Protein AF-A0A963JS53-F1 (afdb_monomer)

Foldseek 3Di:
DDWPVVQFVVCCVVVVDPTRVQLVQLVVWLVVLVVVLVVCCVVVNDVSHDDPLSVVCVVVVQGHLVSQHHQFGHDPSHGDPPRGPPDD

Mean predicted aligned error: 3.63 Å

Radius of gyration: 13.36 Å; Cα contacts (8 Å, |Δi|>4): 126; chains: 1; bounding box: 31×29×37 Å

Structure (mmCIF, N/CA/C/O backbone):
data_AF-A0A963JS53-F1
#
_entry.id   AF-A0A963JS53-F1
#
loop_
_atom_site.group_PDB
_atom_site.id
_atom_site.type_symbol
_atom_site.label_atom_id
_atom_site.label_alt_id
_atom_site.label_comp_id
_atom_site.label_asym_id
_atom_site.label_entity_id
_atom_site.label_seq_id
_atom_site.pdbx_PDB_ins_code
_atom_site.Cartn_x
_atom_site.Cartn_y
_atom_site.Cartn_z
_atom_site.occupancy
_atom_site.B_iso_or_equiv
_atom_site.auth_seq_id
_atom_site.auth_comp_id
_atom_site.auth_asym_id
_atom_site.auth_atom_id
_atom_site.pdbx_PDB_model_num
ATOM 1 N N . VAL A 1 1 ? 5.980 14.123 -13.506 1.00 62.78 1 VAL A N 1
ATOM 2 C CA . VAL A 1 1 ? 5.548 13.134 -12.490 1.00 62.78 1 VAL A CA 1
ATOM 3 C C . VAL A 1 1 ? 6.453 11.929 -12.660 1.00 62.78 1 VAL A C 1
ATOM 5 O O . VAL A 1 1 ? 6.630 11.531 -13.803 1.00 62.78 1 VAL A O 1
ATOM 8 N N . ALA A 1 2 ? 7.095 11.459 -11.589 1.00 80.25 2 ALA A N 1
ATOM 9 C CA . ALA A 1 2 ? 7.970 10.284 -11.626 1.00 80.25 2 ALA A CA 1
ATOM 10 C C . ALA A 1 2 ? 7.130 8.997 -11.699 1.00 80.25 2 ALA A C 1
ATOM 12 O O . ALA A 1 2 ? 6.008 8.982 -11.183 1.00 80.25 2 ALA A O 1
ATOM 13 N N . SER A 1 3 ? 7.645 7.951 -12.345 1.00 90.69 3 SER A N 1
ATOM 14 C CA . SER A 1 3 ? 6.964 6.653 -12.409 1.00 90.69 3 SER A CA 1
ATOM 15 C C . SER A 1 3 ? 7.006 5.933 -11.056 1.00 90.69 3 SER A C 1
ATOM 17 O O . SER A 1 3 ? 7.821 6.263 -10.189 1.00 90.69 3 SER A O 1
ATOM 19 N N . ALA A 1 4 ? 6.130 4.943 -10.857 1.00 92.31 4 ALA A N 1
ATOM 20 C CA . ALA A 1 4 ? 6.185 4.092 -9.669 1.00 92.31 4 ALA A CA 1
ATOM 21 C C . ALA A 1 4 ? 7.567 3.428 -9.510 1.00 92.31 4 ALA A C 1
ATOM 23 O O . ALA A 1 4 ? 8.103 3.380 -8.402 1.00 92.31 4 ALA A O 1
ATOM 24 N N . GLU A 1 5 ? 8.177 3.004 -10.621 1.00 92.44 5 GLU A N 1
ATOM 25 C CA . GLU A 1 5 ? 9.520 2.430 -10.639 1.00 92.44 5 GLU A CA 1
ATOM 26 C C . GLU A 1 5 ? 10.588 3.415 -10.160 1.00 92.44 5 GLU A C 1
ATOM 28 O O . GLU A 1 5 ? 11.461 3.020 -9.390 1.00 92.44 5 GLU A O 1
ATOM 33 N N . ASP A 1 6 ? 10.512 4.684 -10.576 1.00 92.00 6 ASP A N 1
ATOM 34 C CA . ASP A 1 6 ? 11.470 5.714 -10.155 1.00 92.00 6 ASP A CA 1
ATOM 35 C C . ASP A 1 6 ? 11.388 5.953 -8.643 1.00 92.00 6 ASP A C 1
ATOM 37 O O . ASP A 1 6 ? 12.412 6.063 -7.967 1.00 92.00 6 ASP A O 1
ATOM 41 N N . ILE A 1 7 ? 10.166 5.991 -8.099 1.00 91.31 7 ILE A N 1
ATOM 42 C CA . ILE A 1 7 ? 9.921 6.162 -6.661 1.00 91.31 7 ILE A CA 1
ATOM 43 C C . ILE A 1 7 ? 10.489 4.973 -5.883 1.00 91.31 7 ILE A C 1
ATOM 45 O O . ILE A 1 7 ? 11.227 5.159 -4.912 1.00 91.31 7 ILE A O 1
ATOM 49 N N . ASP A 1 8 ? 10.181 3.750 -6.313 1.00 92.94 8 ASP A N 1
ATOM 50 C CA . ASP A 1 8 ? 10.673 2.546 -5.650 1.00 92.94 8 ASP A CA 1
ATOM 51 C C . ASP A 1 8 ? 12.193 2.407 -5.760 1.00 92.94 8 ASP A C 1
ATOM 53 O O . ASP A 1 8 ? 12.833 2.015 -4.787 1.00 92.94 8 ASP A O 1
ATOM 57 N N . ALA A 1 9 ? 12.791 2.746 -6.906 1.00 90.94 9 ALA A N 1
ATOM 58 C CA . ALA A 1 9 ? 14.239 2.718 -7.091 1.00 90.94 9 ALA A CA 1
ATOM 59 C C . ALA A 1 9 ? 14.945 3.741 -6.192 1.00 90.94 9 ALA A C 1
ATOM 61 O O . ALA A 1 9 ? 15.906 3.383 -5.505 1.00 90.94 9 ALA A O 1
ATOM 62 N N . ALA A 1 10 ? 14.437 4.975 -6.141 1.00 90.88 10 ALA A N 1
ATOM 63 C CA . ALA A 1 10 ? 14.984 6.024 -5.289 1.00 90.88 10 ALA A CA 1
ATOM 64 C C . ALA A 1 10 ? 14.936 5.631 -3.806 1.00 90.88 10 ALA A C 1
ATOM 66 O O . ALA A 1 10 ? 15.932 5.767 -3.098 1.00 90.88 10 ALA A O 1
ATOM 67 N N . LEU A 1 11 ? 13.808 5.089 -3.335 1.00 88.81 11 LEU A N 1
ATOM 68 C CA . LEU A 1 11 ? 13.633 4.724 -1.925 1.00 88.81 11 LEU A CA 1
ATOM 69 C C . LEU A 1 11 ? 14.363 3.428 -1.550 1.00 88.81 11 LEU A C 1
ATOM 71 O O . LEU A 1 11 ? 14.861 3.320 -0.429 1.00 88.81 11 LEU A O 1
ATOM 75 N N . ARG A 1 12 ? 14.510 2.480 -2.485 1.00 88.94 12 ARG A N 1
ATOM 76 C CA . ARG A 1 12 ? 15.369 1.299 -2.303 1.00 88.94 12 ARG A CA 1
ATOM 77 C C . ARG A 1 12 ? 16.822 1.721 -2.070 1.00 88.94 12 ARG A C 1
ATOM 79 O O . ARG A 1 12 ? 17.441 1.258 -1.118 1.00 88.94 12 ARG A O 1
ATOM 86 N N . GLY A 1 13 ? 17.332 2.629 -2.907 1.00 83.50 13 GLY A N 1
ATOM 87 C CA . GLY A 1 13 ? 18.705 3.131 -2.816 1.00 83.50 13 GLY A CA 1
ATOM 88 C C . GLY A 1 13 ? 18.951 4.027 -1.602 1.00 83.50 13 GLY A C 1
ATOM 89 O O . GLY A 1 13 ? 19.961 3.870 -0.925 1.00 83.50 13 GLY A O 1
ATOM 90 N N . ALA A 1 14 ? 18.019 4.931 -1.288 1.00 85.25 14 ALA A N 1
ATOM 91 C CA . ALA A 1 14 ? 18.187 5.900 -0.204 1.00 85.25 14 ALA A CA 1
ATOM 92 C C . ALA A 1 14 ? 18.149 5.267 1.196 1.00 85.25 14 ALA A C 1
ATOM 94 O O . ALA A 1 14 ? 18.856 5.722 2.091 1.00 85.25 14 ALA A O 1
ATOM 95 N N . PHE A 1 15 ? 17.333 4.228 1.392 1.00 83.62 15 PHE A N 1
ATOM 96 C CA . PHE A 1 15 ? 17.098 3.625 2.709 1.00 83.62 15 PHE A CA 1
ATOM 97 C C . PHE A 1 15 ? 17.632 2.193 2.837 1.00 83.62 15 PHE A C 1
ATOM 99 O O . PHE A 1 15 ? 17.380 1.532 3.844 1.00 83.62 15 PHE A O 1
ATOM 106 N N . ASN A 1 16 ? 18.355 1.704 1.822 1.00 85.56 16 ASN A N 1
ATOM 107 C CA . ASN A 1 16 ? 18.865 0.332 1.744 1.00 85.56 16 ASN A CA 1
ATOM 108 C C . ASN A 1 16 ? 17.782 -0.730 2.037 1.00 85.56 16 ASN A C 1
ATOM 110 O O . ASN A 1 16 ? 18.028 -1.754 2.677 1.00 85.56 16 ASN A O 1
ATOM 114 N N . HIS A 1 17 ? 16.546 -0.460 1.613 1.00 81.94 17 HIS A N 1
ATOM 115 C CA . HIS A 1 17 ? 15.449 -1.410 1.748 1.00 81.94 17 HIS A CA 1
ATOM 116 C C . HIS A 1 17 ? 15.584 -2.515 0.691 1.00 81.94 17 HIS A C 1
ATOM 118 O O . HIS A 1 17 ? 15.974 -2.228 -0.436 1.00 81.94 17 HIS A O 1
ATOM 124 N N . PRO A 1 18 ? 15.216 -3.775 0.988 1.00 85.44 18 PRO A N 1
ATOM 125 C CA . PRO A 1 18 ? 15.280 -4.860 0.001 1.00 85.44 18 PRO A CA 1
ATOM 126 C C . PRO A 1 18 ? 14.255 -4.694 -1.135 1.00 85.44 18 PRO A C 1
ATOM 128 O O . PRO A 1 18 ? 14.386 -5.287 -2.204 1.00 85.44 18 PRO A O 1
ATOM 131 N N . MET A 1 19 ? 13.222 -3.880 -0.917 1.00 89.56 19 MET A N 1
ATOM 132 C CA . MET A 1 19 ? 12.090 -3.682 -1.815 1.00 89.56 19 MET A CA 1
ATOM 133 C C . MET A 1 19 ? 11.601 -2.238 -1.706 1.00 89.56 19 MET A C 1
ATOM 135 O O . MET A 1 19 ? 11.645 -1.651 -0.624 1.00 89.56 19 MET A O 1
ATOM 139 N N . GLY A 1 20 ? 11.142 -1.667 -2.821 1.00 92.19 20 GLY A N 1
ATOM 140 C CA . GLY A 1 20 ? 10.539 -0.338 -2.811 1.00 92.19 20 GLY A CA 1
ATOM 141 C C . GLY A 1 20 ? 9.188 -0.345 -2.081 1.00 92.19 20 GLY A C 1
ATOM 142 O O . GLY A 1 20 ? 8.524 -1.383 -2.022 1.00 92.19 20 GLY A O 1
ATOM 143 N N . PRO A 1 21 ? 8.763 0.772 -1.477 1.00 92.94 21 PRO A N 1
ATOM 144 C CA . PRO A 1 21 ? 7.550 0.799 -0.666 1.00 92.94 21 PRO A CA 1
ATOM 145 C C . PRO A 1 21 ? 6.256 0.553 -1.451 1.00 92.94 21 PRO A C 1
ATOM 147 O O . PRO A 1 21 ? 5.301 0.049 -0.857 1.00 92.94 21 PRO A O 1
ATOM 150 N N . LEU A 1 22 ? 6.193 0.886 -2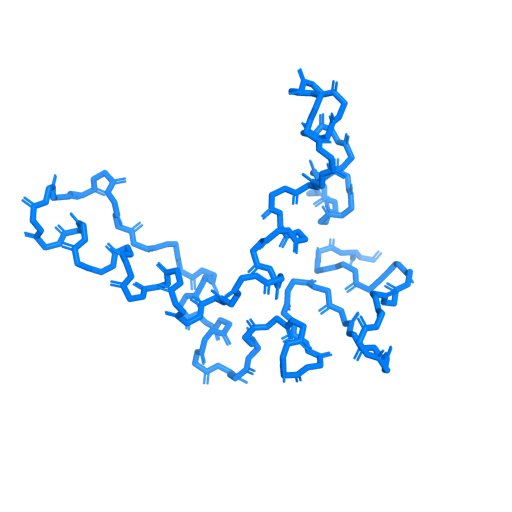.746 1.00 94.75 22 LEU A N 1
ATOM 151 C CA . LEU A 1 22 ? 5.014 0.621 -3.575 1.00 94.75 22 LEU A CA 1
ATOM 152 C C . LEU A 1 22 ? 4.917 -0.872 -3.899 1.00 94.75 22 LEU A C 1
ATOM 154 O O . LEU A 1 22 ? 3.864 -1.474 -3.693 1.00 94.75 22 LEU A O 1
ATOM 158 N N . GLU A 1 23 ? 6.033 -1.485 -4.298 1.00 94.69 23 GLU A N 1
ATOM 159 C CA . GLU A 1 23 ? 6.144 -2.935 -4.491 1.00 94.69 23 GLU A CA 1
ATOM 160 C C . GLU A 1 23 ? 5.846 -3.709 -3.195 1.00 94.69 23 GLU A C 1
ATOM 162 O O . GLU A 1 23 ? 5.124 -4.708 -3.209 1.00 94.69 23 GLU A O 1
ATOM 167 N N . LEU A 1 24 ? 6.324 -3.212 -2.051 1.00 94.00 24 LEU A N 1
ATOM 168 C CA . LEU A 1 24 ? 6.008 -3.771 -0.738 1.00 94.00 24 LEU A CA 1
ATOM 169 C C . LEU A 1 24 ? 4.519 -3.615 -0.398 1.00 94.00 24 LEU A C 1
ATOM 171 O O . LEU A 1 24 ? 3.926 -4.496 0.225 1.00 94.00 24 LEU A O 1
ATOM 175 N N . GLY A 1 25 ? 3.906 -2.502 -0.802 1.00 94.88 25 GLY A N 1
ATOM 176 C CA . GLY A 1 25 ? 2.467 -2.282 -0.713 1.00 94.88 25 GLY A CA 1
ATOM 177 C C . GLY A 1 25 ? 1.685 -3.382 -1.414 1.00 94.88 25 GLY A C 1
ATOM 178 O O . GLY A 1 25 ? 0.889 -4.071 -0.772 1.00 94.88 25 GLY A O 1
ATOM 179 N N . ASP A 1 26 ? 2.004 -3.611 -2.686 1.00 96.56 26 ASP A N 1
ATOM 180 C CA . ASP A 1 26 ? 1.390 -4.650 -3.511 1.00 96.56 26 ASP A CA 1
ATOM 181 C C . ASP A 1 26 ? 1.642 -6.068 -2.978 1.00 96.56 26 ASP A C 1
ATOM 183 O O . ASP A 1 26 ? 0.774 -6.933 -3.107 1.00 96.56 26 ASP A O 1
ATOM 187 N N . LEU A 1 27 ? 2.802 -6.323 -2.363 1.00 95.38 27 LEU A N 1
ATOM 188 C CA . LEU A 1 27 ? 3.095 -7.610 -1.731 1.00 95.38 27 LEU A CA 1
ATOM 189 C C . LEU A 1 27 ? 2.190 -7.868 -0.518 1.00 95.38 27 LEU A C 1
ATOM 191 O O . LEU A 1 27 ? 1.655 -8.963 -0.372 1.00 95.38 27 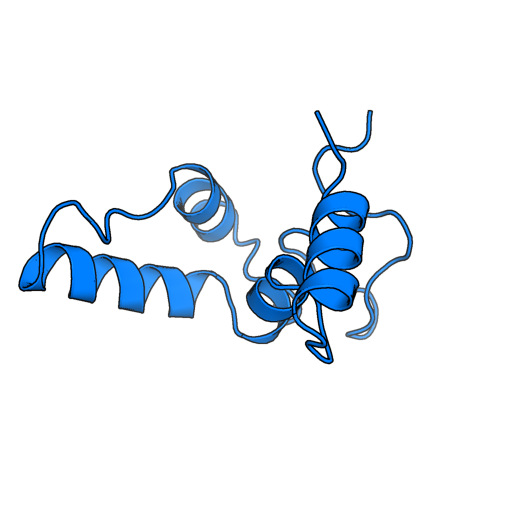LEU A O 1
ATOM 195 N N . THR A 1 28 ? 2.032 -6.867 0.352 1.00 95.12 28 THR A N 1
ATOM 196 C CA . THR A 1 28 ? 1.253 -6.992 1.600 1.00 95.12 28 THR A CA 1
ATOM 197 C C . TH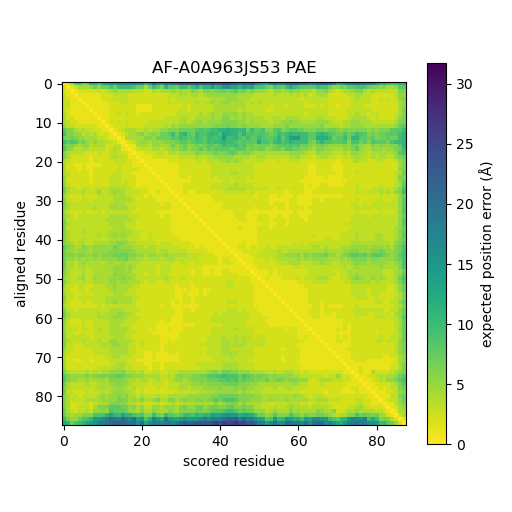R A 1 28 ? -0.262 -6.915 1.403 1.00 95.12 28 THR A C 1
ATOM 199 O O . THR A 1 28 ? -1.011 -7.486 2.194 1.00 95.12 28 THR A O 1
ATOM 202 N N . GLY A 1 29 ? -0.719 -6.213 0.366 1.00 96.12 29 GLY A N 1
ATOM 203 C CA . GLY A 1 29 ? -2.133 -5.963 0.110 1.00 96.12 29 GLY A CA 1
ATOM 204 C C . GLY A 1 29 ? -2.576 -4.545 0.476 1.00 96.12 29 GLY A C 1
ATOM 205 O O . GLY A 1 29 ? -2.421 -4.100 1.619 1.00 96.12 29 GLY A O 1
ATOM 206 N N . TRP A 1 30 ? -3.180 -3.833 -0.481 1.00 97.62 30 TRP A N 1
ATOM 207 C CA . TRP A 1 30 ? -3.695 -2.476 -0.245 1.00 97.62 30 TRP A CA 1
ATOM 208 C C . TRP A 1 30 ? -4.958 -2.429 0.611 1.00 97.62 30 TRP A C 1
ATOM 210 O O . TRP A 1 30 ? -5.173 -1.442 1.308 1.00 97.62 30 TRP A O 1
ATOM 220 N N . ASP A 1 31 ? -5.764 -3.485 0.603 1.00 97.44 31 ASP A N 1
ATOM 221 C CA . ASP A 1 31 ? -6.920 -3.648 1.486 1.00 97.44 31 ASP A CA 1
ATOM 222 C C . ASP A 1 31 ? -6.502 -3.756 2.955 1.00 97.44 31 ASP A C 1
ATOM 224 O O . ASP A 1 31 ? -7.024 -3.024 3.794 1.00 97.44 31 ASP A O 1
ATOM 228 N N . THR A 1 32 ? -5.499 -4.584 3.257 1.00 97.25 32 THR A N 1
ATOM 229 C CA . THR A 1 32 ? -4.944 -4.711 4.611 1.00 97.25 32 THR A CA 1
ATOM 230 C C . THR A 1 32 ? -4.393 -3.372 5.095 1.00 97.25 32 THR A C 1
ATOM 232 O O . THR A 1 32 ? -4.701 -2.924 6.199 1.00 97.25 32 THR A O 1
ATOM 235 N N . ARG A 1 33 ? -3.614 -2.682 4.250 1.00 95.69 33 ARG A N 1
ATOM 236 C CA . ARG A 1 33 ? -3.080 -1.350 4.577 1.00 95.69 33 ARG A CA 1
ATOM 237 C C . ARG A 1 33 ? -4.176 -0.319 4.780 1.00 95.69 33 ARG A C 1
ATOM 239 O O . ARG A 1 33 ? -4.065 0.497 5.690 1.00 95.69 33 ARG A O 1
ATOM 246 N N . LEU A 1 34 ? -5.219 -0.345 3.954 1.00 97.62 34 LEU A N 1
ATOM 247 C CA . LEU A 1 34 ? -6.350 0.558 4.101 1.00 97.62 34 LEU A CA 1
ATOM 248 C C . LEU A 1 34 ? -7.071 0.326 5.431 1.00 97.62 34 LEU A C 1
ATOM 250 O O . LEU A 1 34 ? -7.349 1.300 6.123 1.00 97.62 34 LEU A O 1
ATOM 254 N N . ALA A 1 35 ? -7.316 -0.931 5.810 1.00 97.69 35 ALA A N 1
ATOM 255 C CA . ALA A 1 35 ? -7.941 -1.268 7.086 1.00 97.69 35 ALA A CA 1
ATOM 256 C C . ALA A 1 35 ? -7.115 -0.749 8.276 1.00 97.69 35 ALA A C 1
ATOM 258 O O . ALA A 1 35 ? -7.656 -0.110 9.178 1.00 97.69 35 ALA A O 1
ATOM 259 N N . VAL A 1 36 ? -5.789 -0.935 8.239 1.00 97.31 36 VAL A N 1
ATOM 260 C CA . VAL A 1 36 ? -4.881 -0.402 9.268 1.00 97.31 36 VAL A CA 1
ATOM 261 C C . VAL A 1 36 ? -4.910 1.127 9.299 1.00 97.31 36 VAL A C 1
ATOM 263 O O . VAL A 1 36 ? -5.031 1.707 10.372 1.00 97.31 36 VAL A O 1
ATOM 266 N N . LEU A 1 37 ? -4.836 1.800 8.147 1.00 97.12 37 LEU A N 1
ATOM 267 C CA . LEU A 1 37 ? -4.878 3.265 8.091 1.00 97.12 37 LEU A CA 1
ATOM 268 C C . LEU A 1 37 ? -6.216 3.825 8.579 1.00 97.12 37 LEU A C 1
ATOM 270 O O . LEU A 1 37 ? -6.221 4.840 9.261 1.00 97.12 37 LEU A O 1
ATOM 274 N N . GLN A 1 38 ? -7.339 3.171 8.277 1.00 97.62 38 GLN A N 1
ATOM 275 C CA . GLN A 1 38 ? -8.654 3.572 8.785 1.00 97.62 38 GLN A CA 1
ATOM 276 C C . GLN A 1 38 ? -8.729 3.447 10.305 1.00 97.62 38 GLN A C 1
ATOM 278 O O . GLN A 1 38 ? -9.176 4.382 10.964 1.00 97.62 38 GLN A O 1
ATOM 283 N N . TYR A 1 39 ? -8.238 2.337 10.861 1.00 98.12 39 TYR A N 1
ATOM 284 C CA . TYR A 1 39 ? -8.144 2.165 12.308 1.00 98.12 39 TYR A CA 1
ATOM 285 C C . TYR A 1 39 ? -7.260 3.250 12.942 1.00 98.12 39 TYR A C 1
ATOM 287 O O . TYR A 1 39 ? -7.694 3.963 13.842 1.00 98.12 39 TYR A O 1
ATOM 295 N N . LEU A 1 40 ? -6.049 3.455 12.416 1.00 98.06 40 LEU A N 1
ATOM 296 C CA . LEU A 1 40 ? -5.133 4.477 12.925 1.00 98.06 40 LEU A CA 1
ATOM 297 C C . LEU A 1 40 ? -5.692 5.896 12.765 1.00 98.06 40 LEU A C 1
ATOM 299 O O . LEU A 1 40 ? -5.467 6.728 13.634 1.00 98.06 40 LEU A O 1
ATOM 303 N N . HIS A 1 41 ? -6.431 6.186 11.694 1.00 97.94 41 HIS A N 1
ATOM 304 C CA . HIS A 1 41 ? -7.085 7.482 11.495 1.00 97.94 41 HIS A CA 1
ATOM 305 C C . HIS A 1 41 ? -8.171 7.724 12.544 1.00 97.94 41 HIS A C 1
ATOM 307 O O . HIS A 1 41 ? -8.228 8.811 13.111 1.00 97.94 41 HIS A O 1
ATOM 313 N N . GLN A 1 42 ? -8.967 6.703 12.868 1.00 97.75 42 GLN A N 1
ATOM 314 C CA . GLN A 1 42 ? -9.978 6.781 13.926 1.00 97.75 42 GLN A CA 1
ATOM 315 C C . GLN A 1 42 ? -9.354 6.959 15.318 1.00 97.75 42 GLN A C 1
ATOM 317 O O . GLN A 1 42 ? -9.885 7.710 16.130 1.00 97.75 42 GLN A O 1
ATOM 322 N N . THR A 1 43 ? -8.233 6.288 15.603 1.00 97.88 43 THR A N 1
ATOM 323 C CA . THR A 1 43 ? -7.604 6.312 16.935 1.00 97.88 43 THR A CA 1
ATOM 324 C C . THR A 1 43 ? -6.655 7.496 17.144 1.00 97.88 43 THR A C 1
ATOM 326 O O . THR A 1 43 ? -6.593 8.046 18.239 1.00 97.88 43 THR A O 1
ATOM 329 N N . LEU A 1 44 ? -5.885 7.873 16.121 1.00 97.69 44 LEU A N 1
ATOM 330 C CA . LEU A 1 44 ? -4.765 8.822 16.215 1.00 97.69 44 LEU A CA 1
ATOM 331 C C . LEU A 1 44 ? -4.961 10.085 15.357 1.00 97.69 44 LEU A C 1
ATOM 333 O O . LEU A 1 44 ? -4.106 10.973 15.363 1.00 97.69 44 LEU A O 1
ATOM 337 N N . GLY A 1 45 ? -6.071 10.184 14.624 1.00 95.88 45 GLY A N 1
ATOM 338 C CA . GLY A 1 45 ? -6.468 11.381 13.888 1.00 95.88 45 GLY A CA 1
ATOM 339 C C . GLY A 1 45 ? -5.783 11.566 12.531 1.00 95.88 45 GLY A C 1
ATOM 340 O O . GLY A 1 45 ? -5.168 10.659 11.963 1.00 95.88 45 GLY A O 1
ATOM 341 N N . GLU A 1 46 ? -5.922 12.778 11.985 1.00 95.94 46 GLU A N 1
ATOM 342 C CA . GLU A 1 46 ? -5.696 13.129 10.569 1.00 95.94 46 GLU A CA 1
ATOM 343 C C . GLU A 1 46 ? -4.336 12.733 9.978 1.00 95.94 46 GLU A C 1
ATOM 345 O O . GLU A 1 46 ? -4.234 12.518 8.770 1.00 95.94 46 GLU A O 1
ATOM 350 N N . LYS A 1 47 ? -3.295 12.572 10.804 1.00 95.88 47 LYS A N 1
ATOM 351 C CA . LYS A 1 47 ? -1.964 12.132 10.351 1.00 95.88 47 LYS A CA 1
ATOM 352 C C . LYS A 1 47 ? -2.001 10.779 9.625 1.00 95.88 47 LYS A C 1
ATOM 354 O O . LYS A 1 47 ? -1.148 10.522 8.779 1.00 95.88 47 LYS A O 1
ATOM 359 N N . PHE A 1 48 ? -2.977 9.930 9.942 1.00 96.75 48 PHE A N 1
ATOM 360 C CA . PHE A 1 48 ? -3.131 8.594 9.362 1.00 96.75 48 PHE A CA 1
ATOM 361 C C . PHE A 1 48 ? -4.239 8.506 8.310 1.00 96.75 48 PHE A C 1
ATOM 363 O O . PHE A 1 48 ? -4.582 7.405 7.877 1.00 96.75 48 PHE A O 1
ATOM 370 N N . ARG A 1 49 ? -4.793 9.644 7.870 1.00 96.75 49 ARG A N 1
ATOM 371 C CA . ARG A 1 49 ? -5.856 9.667 6.863 1.00 96.75 49 ARG A CA 1
ATOM 372 C C . ARG A 1 49 ? -5.418 8.914 5.593 1.00 96.75 49 ARG A C 1
ATOM 374 O O . ARG A 1 49 ? -4.403 9.279 4.992 1.00 96.75 49 ARG A O 1
ATOM 381 N N . PRO A 1 50 ? -6.182 7.903 5.132 1.00 96.12 50 PRO A N 1
ATOM 382 C CA . PRO A 1 50 ? -5.833 7.160 3.929 1.00 96.12 50 PRO A CA 1
ATOM 383 C C . PRO A 1 50 ? -5.743 8.052 2.685 1.00 96.12 50 PRO A C 1
ATOM 385 O O . PRO A 1 50 ? -6.609 8.893 2.425 1.00 96.12 50 PRO A O 1
ATOM 388 N N . CYS A 1 51 ? -4.715 7.828 1.865 1.00 93.94 51 CYS A N 1
ATOM 389 C CA . CYS A 1 51 ? -4.562 8.526 0.593 1.00 93.94 51 CYS A CA 1
ATOM 390 C C . CYS A 1 51 ? -5.718 8.175 -0.369 1.00 93.94 51 CYS A C 1
ATOM 392 O O . CYS A 1 51 ? -6.042 6.992 -0.518 1.00 93.94 51 CYS A O 1
ATOM 394 N N . PRO A 1 52 ? -6.279 9.147 -1.121 1.00 95.44 52 PRO A N 1
ATOM 395 C CA . PRO A 1 52 ? -7.353 8.885 -2.085 1.00 95.44 52 PRO A CA 1
ATOM 396 C C . PRO A 1 52 ? -7.019 7.816 -3.133 1.00 95.44 52 PRO A C 1
ATOM 398 O O . PRO A 1 52 ? -7.908 7.113 -3.606 1.00 95.44 52 PRO A O 1
ATOM 401 N N . LEU A 1 53 ? -5.739 7.675 -3.490 1.00 93.25 53 LEU A N 1
ATOM 402 C CA . LEU A 1 53 ? -5.274 6.642 -4.413 1.00 93.25 53 LEU A CA 1
ATOM 403 C C . LEU A 1 53 ? -5.507 5.228 -3.863 1.00 93.25 53 LEU A C 1
ATOM 405 O O . LEU A 1 53 ? -6.043 4.387 -4.577 1.00 93.25 53 LEU A O 1
ATOM 409 N N . ILE A 1 54 ? -5.179 4.986 -2.589 1.00 95.25 54 ILE A N 1
ATOM 410 C CA . ILE A 1 54 ? -5.371 3.682 -1.934 1.00 95.25 54 ILE A CA 1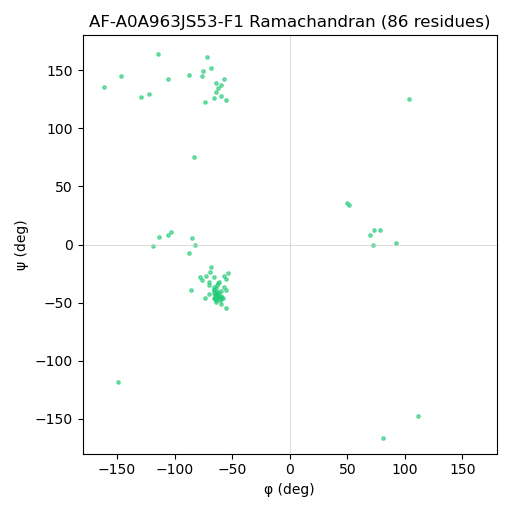
ATOM 411 C C . ILE A 1 54 ? -6.859 3.322 -1.921 1.00 95.25 54 ILE A C 1
ATOM 413 O O . ILE A 1 54 ? -7.227 2.215 -2.301 1.00 95.25 54 ILE A O 1
ATOM 417 N N . LEU A 1 55 ? -7.727 4.282 -1.580 1.00 96.69 55 LEU A N 1
ATOM 418 C CA . LEU A 1 55 ? -9.181 4.092 -1.606 1.00 96.69 55 LEU A CA 1
ATOM 419 C C . LEU A 1 55 ? -9.685 3.680 -2.998 1.00 96.69 55 LEU A C 1
ATOM 421 O O . LEU A 1 55 ? -10.473 2.742 -3.119 1.00 96.69 55 LEU A O 1
ATOM 425 N N . LYS A 1 56 ? -9.219 4.359 -4.055 1.00 96.31 56 LYS A N 1
ATOM 426 C CA . LYS A 1 56 ? -9.595 4.044 -5.443 1.00 96.31 56 LYS A CA 1
ATOM 427 C C . LYS A 1 56 ? -9.107 2.659 -5.871 1.00 96.31 56 LYS A C 1
ATOM 429 O O . LYS A 1 56 ? -9.876 1.930 -6.488 1.00 96.31 56 LYS A O 1
ATOM 434 N N . MET A 1 57 ? -7.869 2.293 -5.530 1.00 95.69 57 MET A N 1
ATOM 435 C CA . MET A 1 57 ? -7.300 0.983 -5.868 1.00 95.69 57 MET A CA 1
ATOM 436 C C . MET A 1 57 ? -8.062 -0.153 -5.185 1.00 95.69 57 MET A C 1
ATOM 438 O O . MET A 1 57 ? -8.484 -1.089 -5.860 1.00 95.69 57 MET A O 1
ATOM 442 N N . VAL A 1 58 ? -8.329 -0.033 -3.880 1.00 97.31 58 VAL A N 1
ATOM 443 C CA . VAL A 1 58 ? -9.087 -1.050 -3.137 1.00 97.31 58 VAL A CA 1
ATOM 444 C C . VAL A 1 58 ? -10.511 -1.175 -3.677 1.00 97.31 58 VAL A C 1
ATOM 446 O O . VAL A 1 58 ? -10.974 -2.287 -3.914 1.00 97.31 58 VAL A O 1
ATOM 449 N N . LYS A 1 59 ? -11.186 -0.053 -3.965 1.00 97.25 59 LYS A N 1
ATOM 450 C CA . LYS A 1 59 ? -12.531 -0.065 -4.564 1.00 97.25 59 LYS A CA 1
ATOM 451 C C . LYS A 1 59 ? -12.563 -0.736 -5.943 1.00 97.25 59 LYS A C 1
ATOM 453 O O . LYS A 1 59 ? -13.567 -1.346 -6.291 1.00 97.25 59 LYS A O 1
ATOM 458 N N . ALA A 1 60 ? -11.485 -0.624 -6.717 1.00 96.88 60 ALA A N 1
ATOM 459 C CA . ALA A 1 60 ? -11.342 -1.267 -8.022 1.00 96.88 60 ALA A CA 1
ATOM 460 C C . ALA A 1 60 ? -10.886 -2.740 -7.942 1.00 96.88 60 ALA A C 1
ATOM 462 O O . ALA A 1 60 ? -10.719 -3.372 -8.980 1.00 96.88 60 ALA A O 1
ATOM 463 N N . GLY A 1 61 ? -10.650 -3.290 -6.743 1.00 96.81 61 GLY A N 1
ATOM 464 C CA . GLY A 1 61 ? -10.113 -4.645 -6.574 1.00 96.81 61 GLY A CA 1
ATOM 465 C C . GLY A 1 61 ? -8.627 -4.779 -6.932 1.00 96.81 61 GLY A C 1
ATOM 466 O O . GLY A 1 61 ? -8.117 -5.892 -7.035 1.00 96.81 61 GLY A O 1
ATOM 467 N N . HIS A 1 62 ? -7.910 -3.664 -7.098 1.00 97.12 62 HIS A N 1
ATOM 468 C CA . HIS A 1 62 ? -6.465 -3.644 -7.329 1.00 97.12 62 HIS A CA 1
ATOM 469 C C . HIS A 1 62 ? -5.730 -3.750 -5.988 1.00 97.12 62 HIS A C 1
ATOM 471 O O . HIS A 1 62 ? -5.249 -2.763 -5.429 1.00 97.12 62 HIS A O 1
ATOM 477 N N . LEU A 1 63 ? -5.712 -4.957 -5.428 1.00 97.25 63 LEU A N 1
ATOM 478 C CA . LEU A 1 63 ? -5.200 -5.223 -4.088 1.00 97.25 63 LEU A CA 1
ATOM 479 C C . LEU A 1 63 ? -3.693 -5.495 -4.059 1.00 97.25 63 LEU A C 1
ATOM 481 O O . LEU A 1 63 ? -3.140 -5.591 -2.969 1.00 97.25 63 LEU A O 1
ATOM 485 N N . GLY A 1 64 ? -3.031 -5.606 -5.211 1.00 96.50 64 GLY A N 1
ATOM 486 C CA . GLY A 1 64 ? -1.613 -5.934 -5.329 1.00 96.50 64 GLY A CA 1
ATOM 487 C C . GLY A 1 64 ? -1.381 -7.312 -5.939 1.00 96.50 64 GLY A C 1
ATOM 488 O O . GLY A 1 64 ? -2.161 -7.801 -6.760 1.00 96.50 64 GLY A O 1
ATOM 489 N N . ARG A 1 65 ? -0.305 -7.973 -5.509 1.00 96.69 65 ARG A N 1
ATOM 490 C CA . ARG A 1 65 ? 0.163 -9.257 -6.050 1.00 96.69 65 ARG A CA 1
ATOM 491 C C . ARG A 1 65 ? -0.902 -10.351 -5.985 1.00 96.69 65 ARG A C 1
ATOM 493 O O . ARG A 1 65 ? -1.012 -11.149 -6.910 1.00 96.69 65 ARG A O 1
ATOM 500 N N . LYS A 1 66 ? -1.715 -10.361 -4.923 1.00 95.56 66 LYS A N 1
ATOM 501 C CA . LYS A 1 66 ? -2.772 -11.365 -4.707 1.00 95.56 66 LYS A CA 1
ATOM 502 C C . LYS A 1 66 ? -3.948 -11.269 -5.684 1.00 95.56 66 LYS A C 1
ATOM 504 O O . LYS A 1 66 ? -4.639 -12.257 -5.882 1.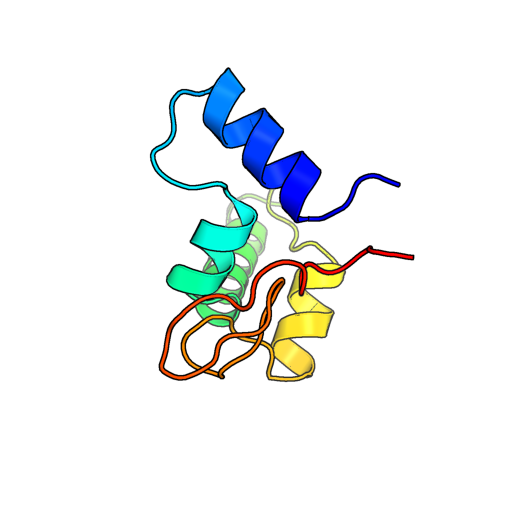00 95.56 66 LYS A O 1
ATOM 509 N N . SER A 1 67 ? -4.178 -10.100 -6.280 1.00 96.19 67 SER A N 1
ATOM 510 C CA . SER A 1 67 ? -5.237 -9.869 -7.273 1.00 96.19 67 SER A CA 1
ATOM 511 C C . SER A 1 67 ? -4.688 -9.745 -8.696 1.00 96.19 67 SER A C 1
ATOM 513 O O . SER A 1 67 ? -5.417 -9.344 -9.597 1.00 96.19 67 SER A O 1
ATOM 515 N N . GLY A 1 68 ? -3.394 -10.019 -8.906 1.00 96.12 68 GLY A N 1
ATOM 516 C CA . GLY A 1 68 ? -2.730 -9.843 -10.201 1.00 96.12 68 GLY A CA 1
ATOM 517 C C . GLY A 1 68 ? -2.482 -8.381 -10.597 1.00 96.12 68 GLY A C 1
ATOM 518 O O . GLY A 1 68 ? -1.916 -8.125 -11.655 1.00 96.12 68 GLY A O 1
ATOM 519 N N . ARG A 1 69 ? -2.891 -7.411 -9.769 1.00 96.06 69 ARG A N 1
ATOM 520 C CA . ARG A 1 69 ? -2.791 -5.977 -10.069 1.00 96.06 69 ARG A CA 1
ATOM 521 C C . ARG A 1 69 ? -2.892 -5.112 -8.816 1.00 96.06 69 ARG A C 1
ATOM 523 O O . ARG A 1 69 ? -3.790 -5.314 -7.997 1.00 96.06 69 ARG A O 1
ATOM 530 N N . GLY A 1 70 ? -2.022 -4.114 -8.717 1.00 95.69 70 GLY A N 1
ATOM 531 C CA . GLY A 1 70 ? -2.016 -3.055 -7.709 1.00 95.69 70 GLY A CA 1
ATOM 532 C C . GLY A 1 70 ? -1.429 -1.767 -8.284 1.00 95.69 70 GLY A C 1
ATOM 533 O O . GLY A 1 70 ? -1.974 -1.223 -9.246 1.00 95.69 70 GLY A O 1
ATOM 534 N N . VAL A 1 71 ? -0.316 -1.292 -7.720 1.00 96.06 71 VAL A N 1
ATOM 535 C CA . VAL A 1 71 ? 0.510 -0.235 -8.335 1.00 96.06 71 VAL A CA 1
ATOM 536 C C . VAL A 1 71 ? 1.229 -0.762 -9.580 1.00 96.06 71 VAL A C 1
ATOM 538 O O . VAL A 1 71 ? 1.420 -0.010 -10.539 1.00 96.06 71 VAL A O 1
ATOM 541 N N . TYR A 1 72 ? 1.582 -2.047 -9.572 1.00 96.50 72 TYR A N 1
ATOM 542 C CA . TYR A 1 72 ? 2.111 -2.792 -10.709 1.00 96.50 72 TYR A CA 1
ATOM 543 C C . TYR A 1 72 ? 1.145 -3.899 -11.157 1.00 96.50 72 TYR A C 1
ATOM 545 O O . TYR A 1 72 ? 0.253 -4.313 -10.410 1.00 96.50 72 TYR A O 1
ATOM 553 N N . ASP A 1 73 ? 1.354 -4.424 -12.363 1.00 96.69 73 ASP A N 1
ATOM 554 C CA . ASP A 1 73 ? 0.710 -5.644 -12.836 1.00 96.69 73 ASP A CA 1
ATOM 555 C C . ASP A 1 73 ? 1.545 -6.863 -12.429 1.00 96.69 73 ASP A C 1
ATOM 557 O O . ASP A 1 73 ? 2.781 -6.823 -12.399 1.00 96.69 73 ASP A O 1
ATOM 561 N N . TYR A 1 74 ? 0.866 -7.971 -12.141 1.00 96.69 74 TYR A N 1
ATOM 562 C CA . TYR A 1 74 ? 1.480 -9.225 -11.724 1.00 96.69 74 TYR A CA 1
ATOM 563 C C . TYR A 1 74 ? 0.964 -10.386 -12.577 1.00 96.69 74 TYR A C 1
ATOM 565 O O . TYR A 1 74 ? -0.240 -10.612 -12.675 1.00 96.69 74 TYR A O 1
ATOM 573 N N . ARG A 1 75 ? 1.883 -11.160 -13.162 1.00 95.19 75 ARG A N 1
ATOM 574 C CA . ARG A 1 75 ? 1.5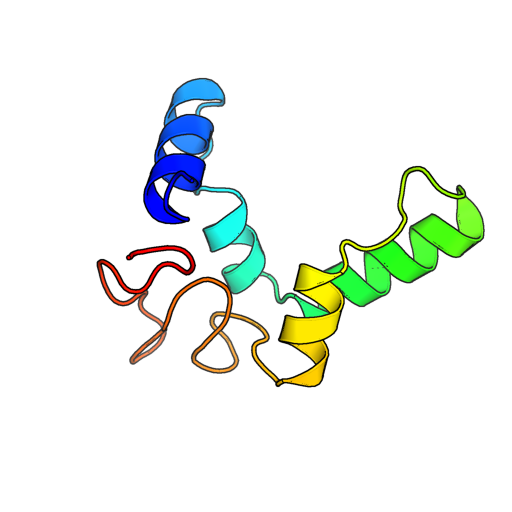97 -12.394 -13.916 1.00 95.19 75 ARG A CA 1
ATOM 575 C C . ARG A 1 75 ? 2.348 -13.546 -13.272 1.00 95.19 75 ARG A C 1
ATOM 577 O O . ARG A 1 75 ? 3.524 -13.388 -12.961 1.00 95.19 75 ARG A O 1
ATOM 584 N N . ASP A 1 76 ? 1.658 -14.650 -12.993 1.00 92.31 76 ASP A N 1
ATOM 585 C CA . ASP A 1 76 ? 2.212 -15.804 -12.262 1.00 92.31 76 ASP A CA 1
ATOM 586 C C . ASP A 1 76 ? 2.875 -15.405 -10.930 1.00 92.31 76 ASP A C 1
ATOM 588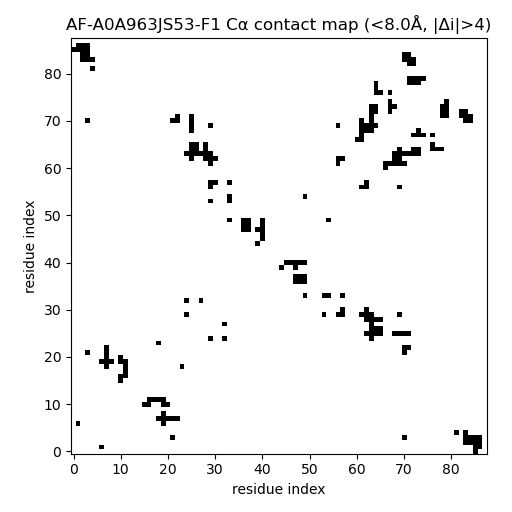 O O . ASP A 1 76 ? 3.903 -15.928 -10.501 1.00 92.31 76 ASP A O 1
ATOM 592 N N . GLY A 1 77 ? 2.300 -14.385 -10.286 1.00 87.56 77 GLY A N 1
ATOM 593 C CA . GLY A 1 77 ? 2.834 -13.799 -9.066 1.00 87.56 77 GLY A CA 1
ATOM 594 C C . GLY A 1 77 ? 4.134 -13.013 -9.253 1.00 87.56 77 GLY A C 1
ATOM 595 O O . GLY A 1 77 ? 4.713 -12.616 -8.252 1.00 87.56 77 GLY A O 1
ATOM 596 N N . GLN A 1 78 ? 4.623 -12.750 -10.459 1.00 91.25 78 GLN A N 1
ATOM 597 C CA . GLN A 1 78 ? 5.798 -11.909 -10.694 1.00 91.25 78 GLN A CA 1
ATOM 598 C C . GLN A 1 78 ? 5.395 -10.543 -11.243 1.00 91.25 78 GLN A C 1
ATOM 600 O O . GLN A 1 78 ? 4.467 -10.437 -12.044 1.00 91.25 78 GLN A O 1
ATOM 605 N N . ARG A 1 79 ? 6.098 -9.489 -10.811 1.00 93.44 79 ARG A N 1
ATOM 606 C CA . ARG A 1 79 ? 5.865 -8.127 -11.302 1.00 93.44 79 ARG A CA 1
ATOM 607 C C . ARG A 1 79 ? 6.182 -8.058 -12.792 1.00 93.44 79 ARG A C 1
ATOM 609 O O . ARG A 1 79 ? 7.269 -8.453 -13.211 1.00 93.44 79 ARG A O 1
ATOM 616 N N . VAL A 1 80 ? 5.273 -7.495 -13.578 1.00 94.56 80 VAL A N 1
ATOM 617 C CA . VAL A 1 80 ? 5.518 -7.207 -14.990 1.00 94.56 80 VAL A CA 1
ATOM 618 C C . VAL A 1 80 ? 6.467 -6.007 -15.099 1.00 94.56 80 VAL A C 1
ATOM 620 O O . VAL A 1 80 ? 6.170 -4.941 -14.562 1.00 94.56 80 VAL A O 1
ATOM 623 N N . PRO A 1 81 ? 7.632 -6.137 -15.758 1.00 90.50 81 PRO A N 1
ATOM 624 C CA . PRO A 1 81 ? 8.549 -5.015 -15.901 1.00 90.50 81 PRO A CA 1
ATOM 625 C C . PRO A 1 81 ? 7.885 -3.847 -16.630 1.00 90.50 81 PRO A C 1
ATOM 627 O O . PRO A 1 81 ? 7.348 -4.013 -17.723 1.00 90.50 81 PRO A O 1
ATOM 630 N N . GLY A 1 82 ? 7.949 -2.659 -16.033 1.00 90.06 82 GLY A N 1
ATOM 631 C CA . GLY A 1 82 ? 7.458 -1.446 -16.667 1.00 90.06 82 GLY A CA 1
ATOM 632 C C . GLY A 1 82 ? 5.944 -1.236 -16.634 1.00 90.06 82 GLY A C 1
ATOM 633 O O . GLY A 1 82 ? 5.453 -0.372 -17.360 1.00 90.06 82 GLY A O 1
ATOM 634 N N . SER A 1 83 ? 5.216 -2.016 -15.834 1.00 93.19 83 SER A N 1
ATOM 635 C CA . SER A 1 83 ? 3.772 -1.868 -15.629 1.00 93.19 83 SER A CA 1
ATOM 636 C C . SER A 1 83 ? 3.409 -0.840 -14.551 1.00 93.19 83 SER A C 1
ATOM 638 O O . SER A 1 83 ? 2.256 -0.784 -14.129 1.00 93.19 83 SER A O 1
ATOM 640 N N . GLY A 1 84 ? 4.384 -0.117 -13.995 1.00 90.06 84 GLY A N 1
ATOM 641 C CA . GLY A 1 84 ? 4.151 0.808 -12.899 1.00 90.06 84 GLY A CA 1
ATOM 642 C C . GLY A 1 84 ? 3.204 1.933 -13.289 1.00 90.06 84 GLY A C 1
ATOM 643 O O . GLY A 1 84 ? 3.314 2.562 -14.346 1.00 90.06 84 GLY A O 1
ATOM 644 N N . MET A 1 85 ? 2.252 2.199 -12.402 1.00 86.81 85 MET A N 1
ATOM 645 C CA . MET A 1 85 ? 1.315 3.300 -12.553 1.00 86.81 85 MET A CA 1
ATOM 646 C C . MET A 1 85 ? 2.053 4.645 -12.686 1.00 86.81 85 MET A C 1
ATOM 648 O O . MET A 1 85 ? 3.055 4.900 -12.018 1.00 86.81 85 MET A O 1
ATOM 652 N N . GLY A 1 86 ? 1.535 5.534 -13.538 1.00 76.88 86 GLY A N 1
ATOM 653 C CA . GLY A 1 86 ? 2.105 6.870 -13.746 1.00 76.88 86 GLY A CA 1
ATOM 654 C C . GLY A 1 86 ? 3.130 6.979 -14.878 1.00 76.88 86 GLY A C 1
ATOM 655 O O . GLY A 1 86 ? 3.615 8.084 -15.122 1.00 76.88 86 GLY A O 1
ATOM 656 N N . ARG A 1 87 ? 3.416 5.894 -15.612 1.00 62.62 87 ARG A N 1
ATOM 657 C CA . ARG A 1 87 ? 4.053 6.000 -16.933 1.00 62.62 87 ARG A CA 1
ATOM 658 C C . ARG A 1 87 ? 3.111 6.700 -17.919 1.00 62.62 87 ARG A C 1
ATOM 660 O O . ARG A 1 87 ? 1.957 6.297 -18.061 1.00 62.62 87 ARG A O 1
ATOM 667 N N . LYS A 1 88 ? 3.609 7.767 -18.549 1.00 48.78 88 LYS A N 1
ATOM 668 C CA . LYS A 1 88 ? 3.077 8.287 -19.813 1.00 48.78 88 LYS A CA 1
ATOM 669 C C . LYS A 1 88 ? 3.738 7.548 -20.963 1.00 48.78 88 LYS A C 1
ATOM 671 O O . LYS A 1 88 ? 4.950 7.272 -20.824 1.00 48.78 88 LYS A O 1
#

Secondary structure (DSSP, 8-state):
---HHHHHHHHHH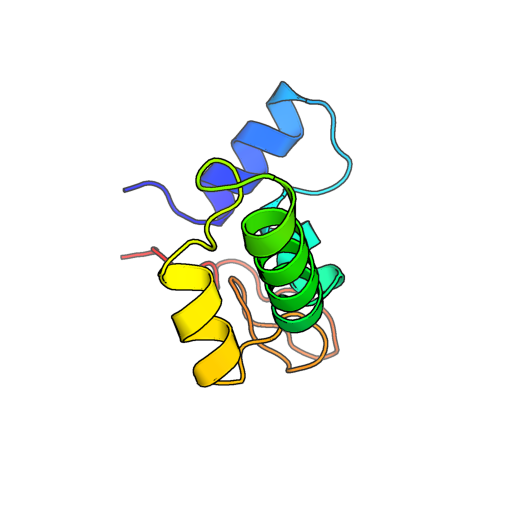HHT-SS-HHHHHHHH-HHHHHHHHHHHHHHH-GGGPPPHHHHHHHHTT--BGGGTBSSSBEETTEEPTT--TT--

Sequence (88 aa):
VASAEDIDAALRGAFNHPMGPLELGDLTGWDTRLAVLQYLHQTLGEKFRPCPLILKMVKAGHLGRKSGRGVYDYRDGQRVPGSGMGRK

Solvent-accessible surface area (backbone atoms only — not comparable to full-atom values): 4831 Å² total; per-residue (Å²): 129,76,31,45,59,55,55,21,51,51,48,18,67,76,66,71,40,99,57,19,69,61,62,48,38,19,68,72,25,42,52,59,51,46,54,51,26,50,52,42,23,75,75,72,33,77,91,34,56,71,55,70,65,57,55,53,32,40,76,70,56,29,27,3,45,91,59,38,24,40,60,41,36,28,57,98,74,38,76,45,88,88,44,35,49,65,67,130

pLDDT: mean 92.47, std 7.91, range [48.78, 98.12]

Nearest PDB structures (foldseek):
  9jhz-assembly1_C  TM=9.276E-01  e=5.614E-08  Faecalibacterium duncaniae
  9jhy-assembly1_C  TM=9.679E-01  e=3.098E-07  Faecalibacterium duncaniae
  9jhe-assembly1_E  TM=9.202E-01  e=2.202E-07  Faecalibacterium duncaniae
  4pzc-assembly1_A  TM=9.704E-01  e=9.900E-07  Cupriavidus necator H16
  4kug-assembly2_C  TM=9.744E-01  e=1.301E-06  Clostridium 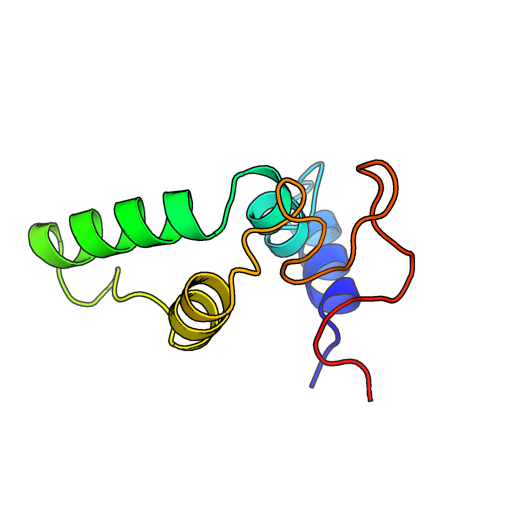butyricum E4 str. BoNT E BL5262